Protein AF-A0A5K0YR58-F1 (afdb_monomer)

Secondary structure (DSSP, 8-state):
--TT--EEEEE--TT---EEEGGGGTT-TT--EEEEES-EEES-GGGS-TT-SEEE-TT---SEE-TT---TT-SEEE-TT---SEEESS------

Nearest PDB structures (foldseek):
  3w3j-assembly1_B  TM=7.327E-01  e=1.965E-01  Homo sapiens
  8i96-assembly1_B  TM=7.388E-01  e=2.757E-01  Macaca mulatta
  7r52-assembly1_A  TM=7.228E-01  e=4.092E-01  Homo sapiens
  2ft3-assembly3_E  TM=7.172E-01  e=5.427E-01  Bos taurus
  4r09-assembly2_C  TM=6.460E-01  e=1.010E+00  Homo sapiens

Radius of gyration: 13.16 Å; Cα contacts (8 Å, |Δi|>4): 210; chains: 1; bounding box: 21×37×30 Å

Organism: NCBI:txid210225

Solvent-accessible surface area (backbone atoms only — not comparable to full-atom values): 5426 Å² total; per-residue (Å²): 134,58,47,78,41,40,69,49,76,47,78,46,57,88,91,46,90,44,77,43,55,24,62,80,36,52,64,26,76,47,27,30,34,40,36,31,30,33,38,48,77,42,80,55,39,81,31,41,51,63,53,27,29,32,42,36,37,28,43,31,81,46,50,44,49,63,78,62,56,58,59,89,49,44,79,40,80,41,57,57,79,35,50,58,79,40,73,53,88,63,89,81,78,81,80,130

Sequence (96 aa):
GRENIKGIALQSEKGKQTCVGAEAFETMTKLTLLHINHTEIEGDFRHFPKKVKWLEWKGCMKESLPDELSLEKAVILDLSYSMISQVWTHVRLHTK

Foldseek 3Di:
DQCPDAEDADDDDAPDEAEDELLVCQNPQNHAYYHAANYHYDYDLLSHHQNHQAYHHEAAADLEDDPSHHCVNHPHYHHHNYNHPDHDPDDDDPDD

Mean predicted aligned error: 4.74 Å

Structure (mmCIF, N/CA/C/O backbone):
data_AF-A0A5K0YR58-F1
#
_entry.id   AF-A0A5K0YR58-F1
#
loop_
_atom_site.group_PDB
_atom_site.id
_atom_site.type_symbol
_atom_site.label_atom_id
_atom_site.label_alt_id
_atom_site.label_comp_id
_atom_site.label_asym_id
_atom_site.label_entity_id
_atom_site.label_seq_id
_atom_site.pdbx_PDB_ins_code
_atom_site.Cartn_x
_atom_site.Cartn_y
_atom_site.Cartn_z
_atom_site.occupancy
_atom_site.B_iso_or_equiv
_atom_site.auth_seq_id
_atom_site.auth_comp_id
_atom_site.auth_asym_id
_atom_site.auth_atom_id
_atom_site.pdbx_PDB_model_num
ATOM 1 N N . GLY A 1 1 ? -5.549 13.537 14.954 1.00 67.25 1 GLY A N 1
ATOM 2 C CA . GLY A 1 1 ? -5.467 14.186 13.635 1.00 67.25 1 GLY A CA 1
ATOM 3 C C . GLY A 1 1 ? -5.713 13.220 12.482 1.00 67.25 1 GLY A C 1
ATOM 4 O O . GLY A 1 1 ? -6.767 13.296 11.862 1.00 67.25 1 GLY A O 1
ATOM 5 N N . ARG A 1 2 ? -4.741 12.355 12.144 1.00 85.31 2 ARG A N 1
ATOM 6 C CA . ARG A 1 2 ? -4.742 11.517 10.918 1.00 85.31 2 ARG A CA 1
ATOM 7 C C . ARG A 1 2 ? -5.319 10.104 11.106 1.00 85.31 2 ARG A C 1
ATOM 9 O O . ARG A 1 2 ? -5.638 9.433 10.131 1.00 85.31 2 ARG A O 1
ATOM 16 N N . GLU A 1 3 ? -5.535 9.676 12.344 1.00 88.38 3 GLU A N 1
ATOM 17 C CA . GLU A 1 3 ? -6.030 8.347 12.731 1.00 88.38 3 GLU A CA 1
ATOM 18 C C . GLU A 1 3 ? -7.443 8.011 12.227 1.00 88.38 3 GLU A C 1
ATOM 20 O O . GLU A 1 3 ? -7.840 6.847 12.233 1.00 88.38 3 GLU A O 1
ATOM 25 N N . ASN A 1 4 ? -8.220 9.012 11.803 1.00 93.31 4 ASN A N 1
ATOM 26 C CA . ASN A 1 4 ? -9.582 8.828 11.298 1.00 93.31 4 ASN A CA 1
ATOM 27 C C . ASN A 1 4 ? -9.675 8.768 9.767 1.00 93.31 4 ASN A C 1
ATOM 29 O O . ASN A 1 4 ? -10.764 8.533 9.242 1.00 93.31 4 ASN A O 1
ATOM 33 N N . ILE A 1 5 ? -8.558 8.948 9.056 1.00 95.81 5 ILE A N 1
ATOM 34 C CA . ILE A 1 5 ? -8.521 8.863 7.594 1.00 95.81 5 ILE A CA 1
ATOM 35 C C . ILE A 1 5 ? -8.791 7.413 7.167 1.00 95.81 5 ILE A C 1
ATOM 37 O O . ILE A 1 5 ? -8.166 6.479 7.669 1.00 95.81 5 ILE A O 1
ATOM 41 N N . LYS A 1 6 ? -9.740 7.231 6.240 1.00 96.62 6 LYS A N 1
ATOM 42 C CA . LYS A 1 6 ? -10.156 5.915 5.717 1.00 96.62 6 LYS A CA 1
ATOM 43 C C . LYS A 1 6 ? -9.782 5.679 4.256 1.00 96.62 6 LYS A C 1
ATOM 45 O O . LYS A 1 6 ? -9.705 4.521 3.844 1.00 96.62 6 LYS A O 1
ATOM 50 N N . GLY A 1 7 ? -9.561 6.750 3.498 1.00 97.25 7 GLY A N 1
ATOM 51 C CA . GLY A 1 7 ? -9.239 6.704 2.078 1.00 97.25 7 GLY A CA 1
ATOM 52 C C . GLY A 1 7 ? -8.196 7.749 1.705 1.00 97.25 7 GLY A C 1
ATOM 53 O O . GLY A 1 7 ? -8.293 8.886 2.167 1.00 97.25 7 GLY A O 1
ATOM 54 N N . ILE A 1 8 ? -7.220 7.357 0.887 1.00 96.81 8 ILE A N 1
ATOM 55 C CA . ILE A 1 8 ? -6.204 8.235 0.296 1.00 96.81 8 ILE A CA 1
ATOM 56 C C . ILE A 1 8 ? -6.046 7.876 -1.179 1.00 96.81 8 ILE A C 1
ATOM 58 O O . ILE A 1 8 ? -6.010 6.698 -1.530 1.00 96.81 8 ILE A O 1
ATOM 62 N N . ALA A 1 9 ? -5.908 8.897 -2.021 1.00 96.12 9 ALA A N 1
ATOM 63 C CA . ALA A 1 9 ? -5.482 8.753 -3.402 1.00 96.12 9 ALA A CA 1
ATOM 64 C C . ALA A 1 9 ? -4.253 9.634 -3.644 1.00 96.12 9 ALA A C 1
ATOM 66 O O . ALA A 1 9 ? -4.300 10.847 -3.439 1.00 96.12 9 ALA A O 1
ATOM 67 N N . LEU A 1 10 ? -3.159 9.002 -4.054 1.00 94.38 10 LEU A N 1
ATOM 68 C CA . LEU A 1 10 ? -1.939 9.643 -4.516 1.00 94.38 10 LEU A CA 1
ATOM 69 C C . LEU A 1 10 ? -1.915 9.538 -6.034 1.00 94.38 10 LEU A C 1
ATOM 71 O O . LEU A 1 10 ? -2.006 8.441 -6.585 1.00 94.38 10 LEU A O 1
ATOM 75 N N . GLN A 1 11 ? -1.819 10.680 -6.702 1.00 90.50 11 GLN A N 1
ATOM 76 C CA . GLN A 1 11 ? -1.798 10.740 -8.151 1.00 90.50 11 GLN A CA 1
ATOM 77 C C . GLN A 1 11 ? -0.728 11.716 -8.609 1.00 90.50 11 GLN A C 1
ATOM 79 O O . GLN A 1 11 ? -0.718 12.879 -8.203 1.00 90.50 11 GLN A O 1
ATOM 84 N N . SER A 1 12 ? 0.143 11.226 -9.480 1.00 88.88 12 SER A N 1
ATOM 85 C CA . SER A 1 12 ? 1.123 12.032 -10.194 1.00 88.88 12 SER A CA 1
ATOM 86 C C . SER A 1 12 ? 0.851 11.994 -11.691 1.00 88.88 12 SER A C 1
ATOM 88 O O . SER A 1 12 ? 0.156 11.115 -12.211 1.00 88.88 12 SER A O 1
ATOM 90 N N . GLU A 1 13 ? 1.404 12.976 -12.390 1.00 84.62 13 GLU A N 1
ATOM 91 C CA . GLU A 1 13 ? 1.409 13.008 -13.843 1.00 84.62 13 GLU A CA 1
ATOM 92 C C . GLU A 1 13 ? 2.278 11.874 -14.393 1.00 84.62 13 GLU A C 1
ATOM 94 O O . GLU A 1 13 ? 3.346 11.548 -13.867 1.00 84.62 13 GLU A O 1
ATOM 99 N N . LYS A 1 14 ? 1.834 11.273 -15.497 1.00 73.50 14 LYS A N 1
ATOM 100 C CA . LYS A 1 14 ? 2.572 10.194 -16.151 1.00 73.50 14 LYS A CA 1
ATOM 101 C C . LYS A 1 14 ? 3.949 10.700 -16.598 1.00 73.50 14 LYS A C 1
ATOM 103 O O . LYS A 1 14 ? 4.041 11.667 -17.344 1.00 73.50 14 LYS A O 1
ATOM 108 N N . GLY A 1 15 ? 5.009 10.020 -16.163 1.00 72.62 15 GLY A N 1
ATOM 109 C CA . GLY A 1 15 ? 6.397 10.390 -16.465 1.00 72.62 15 GLY A CA 1
ATOM 110 C C . GLY A 1 15 ? 7.038 11.334 -15.445 1.00 72.62 15 GLY A C 1
ATOM 111 O O . GLY A 1 15 ? 8.245 11.555 -15.514 1.00 72.62 15 GLY A O 1
ATOM 112 N N . LYS A 1 16 ? 6.276 11.843 -14.468 1.00 79.25 16 LYS A N 1
ATOM 113 C CA . LYS A 1 16 ? 6.823 12.587 -13.335 1.00 79.25 16 LYS A CA 1
ATOM 114 C C . LYS A 1 16 ? 7.057 11.641 -12.164 1.00 79.25 16 LYS A C 1
ATOM 116 O O . LYS A 1 16 ? 6.110 11.117 -11.581 1.00 79.25 16 LYS A O 1
ATOM 121 N N . GLN A 1 17 ? 8.321 11.453 -11.802 1.00 72.56 17 GLN A N 1
ATOM 122 C CA . GLN A 1 17 ? 8.685 10.634 -10.653 1.00 72.56 17 GLN A CA 1
ATOM 123 C C . GLN A 1 17 ? 8.409 11.409 -9.360 1.00 72.56 17 GLN A C 1
ATOM 125 O O . GLN A 1 17 ? 9.068 12.401 -9.054 1.00 72.56 17 GLN A O 1
ATOM 130 N N . THR A 1 18 ? 7.402 10.968 -8.614 1.00 87.25 18 THR A N 1
ATOM 131 C CA . THR A 1 18 ? 7.110 11.447 -7.260 1.00 87.25 18 THR A CA 1
ATOM 132 C C . THR A 1 18 ? 7.212 10.277 -6.302 1.00 87.25 18 THR A C 1
ATOM 134 O O . THR A 1 18 ? 6.660 9.213 -6.589 1.00 87.25 18 THR A O 1
ATOM 137 N N . CYS A 1 19 ? 7.878 10.478 -5.168 1.00 90.62 19 CYS A N 1
ATOM 138 C CA . CYS A 1 19 ? 7.980 9.478 -4.116 1.00 90.62 19 CYS A CA 1
ATOM 139 C C . CYS A 1 19 ? 7.305 9.955 -2.826 1.00 90.62 19 CYS A C 1
ATOM 141 O O . CYS A 1 19 ? 7.270 11.150 -2.518 1.00 90.62 19 CYS A O 1
ATOM 143 N N . VAL A 1 20 ? 6.752 9.004 -2.077 1.00 94.06 20 VAL A N 1
ATOM 144 C CA . VAL A 1 20 ? 6.211 9.210 -0.731 1.00 94.06 20 VAL A CA 1
ATOM 145 C C . VAL A 1 20 ? 6.820 8.160 0.195 1.00 94.06 20 VAL A C 1
ATOM 147 O O . VAL A 1 20 ? 6.878 6.984 -0.151 1.00 94.06 20 VAL A O 1
ATOM 150 N N . GLY A 1 21 ? 7.267 8.579 1.379 1.00 95.62 21 GLY A N 1
ATOM 151 C CA . GLY A 1 21 ? 7.764 7.655 2.399 1.00 95.62 21 GLY A CA 1
ATOM 152 C C . GLY A 1 21 ? 6.635 6.819 3.005 1.00 95.62 21 GLY A C 1
ATOM 153 O O . GLY A 1 21 ? 5.568 7.354 3.323 1.00 95.62 21 GLY A O 1
ATOM 154 N N . ALA A 1 22 ? 6.863 5.523 3.201 1.00 95.25 22 ALA A N 1
ATOM 155 C CA . ALA A 1 22 ? 5.930 4.613 3.864 1.00 95.25 22 ALA A CA 1
ATOM 156 C C . ALA A 1 22 ? 5.579 5.078 5.294 1.00 95.25 22 ALA A C 1
ATOM 158 O O . ALA A 1 22 ? 4.462 4.871 5.772 1.00 95.25 22 ALA A O 1
ATOM 159 N N . GLU A 1 23 ? 6.497 5.787 5.948 1.00 96.00 23 GLU A N 1
ATOM 160 C CA . GLU A 1 23 ? 6.347 6.381 7.279 1.00 96.00 23 GLU A CA 1
ATOM 161 C C . GLU A 1 23 ? 5.211 7.419 7.324 1.00 96.00 23 GLU A C 1
ATOM 163 O O . GLU A 1 23 ? 4.591 7.634 8.367 1.00 96.00 23 GLU A O 1
ATOM 168 N N . ALA A 1 24 ? 4.854 8.026 6.184 1.00 94.69 24 ALA A N 1
ATOM 169 C CA . ALA A 1 24 ? 3.744 8.975 6.108 1.00 94.69 24 ALA A CA 1
ATOM 170 C C . ALA A 1 24 ? 2.399 8.354 6.530 1.00 94.69 24 ALA A C 1
ATOM 172 O O . ALA A 1 24 ? 1.496 9.079 6.966 1.00 94.69 24 ALA A O 1
ATOM 173 N N . PHE A 1 25 ? 2.270 7.028 6.427 1.00 94.00 25 PHE A N 1
ATOM 174 C CA . PHE A 1 25 ? 1.047 6.294 6.736 1.00 94.00 25 PHE A CA 1
ATOM 175 C C . PHE A 1 25 ? 0.992 5.721 8.157 1.00 94.00 25 PHE A C 1
ATOM 177 O O . PHE A 1 25 ? -0.063 5.227 8.556 1.00 94.00 25 PHE A O 1
ATOM 184 N N . GLU A 1 26 ? 2.068 5.817 8.942 1.00 93.19 26 GLU A N 1
ATOM 185 C CA . GLU A 1 26 ? 2.223 5.101 10.220 1.00 93.19 26 GLU A CA 1
ATOM 186 C C . GLU A 1 26 ? 1.051 5.334 11.196 1.00 93.19 26 GLU A C 1
ATOM 188 O O . GLU A 1 26 ? 0.530 4.414 11.828 1.00 93.19 26 GLU A O 1
ATOM 193 N N . THR A 1 27 ? 0.563 6.574 11.270 1.00 94.31 27 THR A N 1
ATOM 194 C CA . THR A 1 27 ? -0.534 6.964 12.177 1.00 94.31 27 THR A CA 1
ATOM 195 C C . THR A 1 27 ? -1.937 6.703 11.609 1.00 94.31 27 THR A C 1
ATOM 197 O O . THR A 1 27 ? -2.936 6.825 12.325 1.00 94.31 27 THR A O 1
ATOM 200 N N . MET A 1 28 ? -2.056 6.317 10.335 1.00 95.12 28 MET A N 1
ATOM 201 C CA . MET A 1 28 ? -3.324 6.175 9.605 1.00 95.12 28 MET A CA 1
ATOM 202 C C . MET A 1 28 ? -3.945 4.784 9.804 1.00 95.12 28 MET A C 1
ATOM 204 O O . MET A 1 28 ? -4.258 4.050 8.868 1.00 95.12 28 MET A O 1
ATOM 208 N N . THR A 1 29 ? -4.162 4.413 11.065 1.00 92.50 29 THR A N 1
ATOM 209 C CA . THR A 1 29 ? -4.563 3.054 11.483 1.00 92.50 29 THR A CA 1
ATOM 210 C C . THR A 1 29 ? -5.958 2.603 11.024 1.00 92.50 29 THR A C 1
ATOM 212 O O . THR A 1 29 ? -6.297 1.422 11.168 1.00 92.50 29 THR A O 1
ATOM 215 N N . LYS A 1 30 ? -6.785 3.515 10.496 1.00 95.12 30 LYS A N 1
ATOM 216 C CA . LYS A 1 30 ? -8.118 3.237 9.930 1.00 95.12 30 LYS A CA 1
ATOM 217 C C . LYS A 1 30 ? -8.149 3.294 8.400 1.00 95.12 30 LYS A C 1
ATOM 219 O O . LYS A 1 30 ? -9.236 3.180 7.833 1.00 95.12 30 LYS A O 1
ATOM 224 N N . LEU A 1 31 ? -6.998 3.447 7.741 1.00 96.75 31 LEU A N 1
ATOM 225 C CA . LEU A 1 31 ? -6.935 3.499 6.286 1.00 96.75 31 LEU A CA 1
ATOM 226 C C . LEU A 1 31 ? -7.351 2.152 5.685 1.00 96.75 31 LEU A C 1
ATOM 228 O O . LEU A 1 31 ? -6.792 1.106 6.014 1.00 96.75 31 LEU A O 1
ATOM 232 N N . THR A 1 32 ? -8.354 2.196 4.811 1.00 97.00 32 THR A N 1
ATOM 233 C CA . THR A 1 32 ? -8.941 1.020 4.153 1.00 97.00 32 THR A CA 1
ATOM 234 C C . THR A 1 32 ? -8.897 1.098 2.632 1.00 97.00 32 THR A C 1
ATOM 236 O O . THR A 1 32 ? -8.914 0.053 1.988 1.00 97.00 32 THR A O 1
ATOM 239 N N . LEU A 1 33 ? -8.832 2.303 2.066 1.00 97.75 33 LEU A N 1
ATOM 240 C CA . LEU A 1 33 ? -8.715 2.545 0.631 1.00 97.75 33 LEU A CA 1
ATOM 241 C C . LEU A 1 33 ? -7.429 3.324 0.374 1.00 97.75 33 LEU A C 1
ATOM 243 O O . LEU A 1 33 ? -7.216 4.383 0.970 1.00 97.75 33 LEU A O 1
ATOM 247 N N . LEU A 1 34 ? -6.580 2.794 -0.498 1.00 97.38 34 LEU A N 1
ATOM 248 C CA . LEU A 1 34 ? -5.325 3.426 -0.871 1.00 97.38 34 LEU A CA 1
ATOM 249 C C . LEU A 1 34 ? -5.102 3.277 -2.373 1.00 97.38 34 LEU A C 1
ATOM 251 O O . LEU A 1 34 ? -4.938 2.165 -2.869 1.00 97.38 34 LEU A O 1
ATOM 255 N N . HIS A 1 35 ? -5.119 4.402 -3.081 1.00 96.88 35 HIS A N 1
ATOM 256 C CA . HIS A 1 35 ? -4.757 4.471 -4.493 1.00 96.88 35 HIS A CA 1
ATOM 257 C C . HIS A 1 35 ? -3.396 5.150 -4.631 1.00 96.88 35 HIS A C 1
ATOM 259 O O . HIS A 1 35 ? -3.170 6.211 -4.046 1.00 96.88 35 HIS A O 1
ATOM 265 N N . ILE A 1 36 ? -2.500 4.538 -5.395 1.00 95.00 36 ILE A N 1
ATOM 266 C CA . ILE A 1 36 ? -1.130 4.984 -5.627 1.00 95.00 36 ILE A CA 1
ATOM 267 C C . ILE A 1 36 ? -0.885 4.916 -7.131 1.00 95.00 36 ILE A C 1
ATOM 269 O O . ILE A 1 36 ? -0.462 3.897 -7.672 1.00 95.00 36 ILE A O 1
ATOM 273 N N . ASN A 1 37 ? -1.181 6.010 -7.820 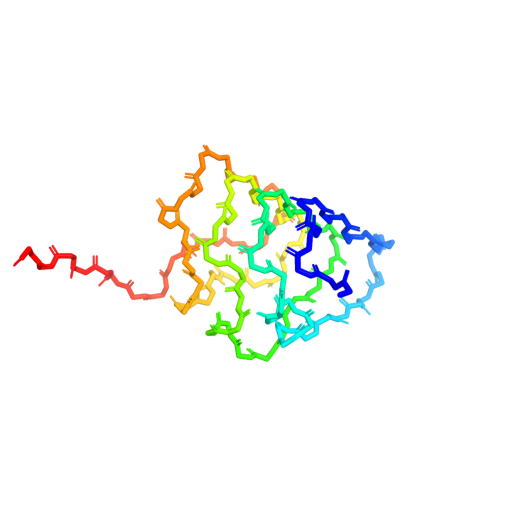1.00 92.88 37 ASN A N 1
ATOM 274 C CA . ASN A 1 37 ? -1.148 6.060 -9.274 1.00 92.88 37 ASN A CA 1
ATOM 275 C C . ASN A 1 37 ? 0.039 6.896 -9.740 1.00 92.88 37 ASN A C 1
ATOM 277 O O . ASN A 1 37 ? 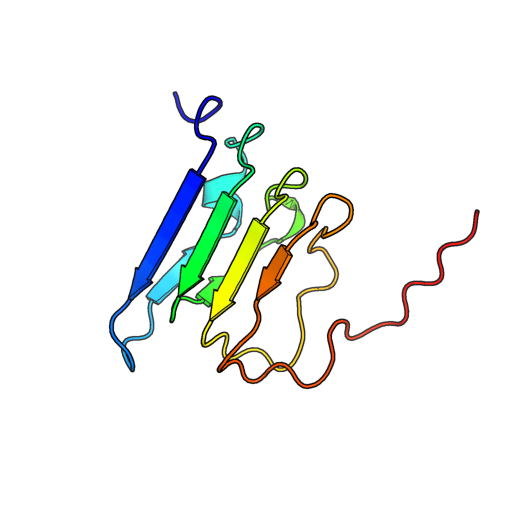0.141 8.088 -9.432 1.00 92.88 37 ASN A O 1
ATOM 281 N N . HIS A 1 38 ? 0.938 6.250 -10.485 1.00 89.25 38 HIS A N 1
ATOM 282 C CA . HIS A 1 38 ? 2.163 6.854 -11.021 1.00 89.25 38 HIS A CA 1
ATOM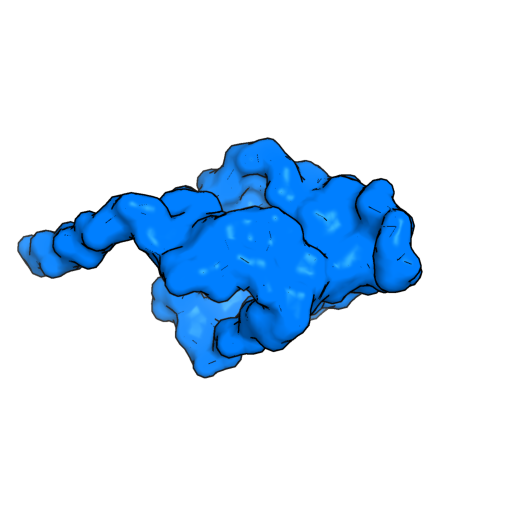 283 C C . HIS A 1 38 ? 3.061 7.484 -9.939 1.00 89.25 38 HIS A C 1
ATOM 285 O O . HIS A 1 38 ? 3.797 8.428 -10.208 1.00 89.25 38 HIS A O 1
ATOM 291 N N . THR A 1 39 ? 2.975 6.976 -8.707 1.00 92.00 39 THR A N 1
ATOM 292 C CA . THR A 1 39 ? 3.738 7.432 -7.539 1.00 92.00 39 THR A CA 1
ATOM 293 C C . THR A 1 39 ? 4.483 6.243 -6.943 1.00 92.00 39 THR A C 1
ATOM 295 O O . THR A 1 39 ? 3.920 5.153 -6.824 1.00 92.00 39 THR A O 1
ATOM 298 N N . GLU A 1 40 ? 5.734 6.453 -6.547 1.00 91.12 40 GLU A N 1
ATOM 299 C CA . GLU A 1 40 ? 6.526 5.442 -5.850 1.00 91.12 40 GLU A CA 1
ATOM 300 C C . GLU A 1 40 ? 6.369 5.574 -4.337 1.00 91.12 40 GLU A C 1
ATOM 302 O O . GLU A 1 40 ? 6.262 6.679 -3.799 1.00 91.12 40 GLU A O 1
ATOM 307 N N . ILE A 1 41 ? 6.377 4.432 -3.651 1.00 93.62 41 ILE A N 1
ATOM 308 C CA . ILE A 1 41 ? 6.488 4.387 -2.195 1.00 93.62 41 ILE A CA 1
ATOM 309 C C . ILE A 1 41 ? 7.868 3.849 -1.840 1.00 93.62 41 ILE A C 1
ATOM 311 O O . ILE A 1 41 ? 8.284 2.790 -2.323 1.00 93.62 41 ILE A O 1
ATOM 315 N N . GLU A 1 42 ? 8.563 4.586 -0.987 1.00 92.94 42 GLU A N 1
ATOM 316 C CA . GLU A 1 42 ? 9.912 4.268 -0.524 1.00 92.94 42 GLU A CA 1
ATOM 317 C C . GLU A 1 42 ? 9.957 4.216 1.004 1.00 92.94 42 GLU A C 1
ATOM 319 O O . GLU A 1 42 ? 9.003 4.601 1.677 1.00 92.94 42 GLU A O 1
ATOM 324 N N . GLY A 1 43 ? 11.066 3.731 1.557 1.00 93.88 43 GLY A N 1
ATOM 325 C CA . GLY A 1 43 ? 11.232 3.579 3.000 1.00 93.88 43 GLY A CA 1
ATOM 326 C C . GLY A 1 43 ? 10.741 2.232 3.522 1.00 93.88 43 GLY A C 1
ATOM 327 O O . GLY A 1 43 ? 10.695 1.235 2.794 1.00 93.88 43 GLY A O 1
ATOM 328 N N . ASP A 1 44 ? 10.430 2.192 4.813 1.00 94.12 44 ASP A N 1
ATOM 329 C CA . ASP A 1 44 ? 10.166 0.947 5.527 1.00 94.12 44 ASP A CA 1
ATOM 330 C C . ASP A 1 44 ? 8.677 0.573 5.507 1.00 94.12 44 ASP A C 1
ATOM 332 O O . ASP A 1 44 ? 7.842 1.162 6.203 1.00 94.12 44 ASP A O 1
ATOM 336 N N . PHE A 1 45 ? 8.354 -0.479 4.750 1.00 92.75 45 PHE A N 1
ATOM 337 C CA . PHE A 1 45 ? 6.991 -0.985 4.589 1.00 92.75 45 PHE A CA 1
ATOM 338 C C . PHE A 1 45 ? 6.390 -1.594 5.866 1.00 92.75 45 PHE A C 1
ATOM 340 O O . PHE A 1 45 ? 5.183 -1.847 5.902 1.00 92.75 45 PHE A O 1
ATOM 347 N N . ARG A 1 46 ? 7.148 -1.734 6.964 1.00 92.44 46 ARG A N 1
ATOM 348 C CA . ARG A 1 46 ? 6.576 -2.051 8.288 1.00 92.44 46 ARG A CA 1
ATOM 349 C C . ARG A 1 46 ? 5.645 -0.948 8.807 1.00 92.44 46 ARG A C 1
ATOM 351 O O . ARG A 1 46 ? 4.731 -1.263 9.576 1.00 92.44 46 ARG A O 1
ATOM 358 N N . HIS A 1 47 ? 5.832 0.296 8.356 1.00 93.56 47 HIS A N 1
ATOM 359 C CA . HIS A 1 47 ? 4.949 1.433 8.648 1.00 93.56 47 HIS A CA 1
ATOM 360 C C . HIS A 1 47 ? 3.731 1.507 7.712 1.00 93.56 47 HIS A C 1
ATOM 362 O O . HIS A 1 47 ? 2.822 2.311 7.933 1.00 93.56 47 HIS A O 1
ATOM 368 N N . PHE A 1 48 ? 3.680 0.659 6.679 1.00 92.75 48 PHE A N 1
ATOM 369 C CA . PHE A 1 48 ? 2.588 0.647 5.716 1.00 92.75 48 PHE A CA 1
ATOM 370 C C . PHE A 1 48 ? 1.280 0.131 6.360 1.00 92.75 48 PHE A C 1
ATOM 372 O O . PHE A 1 48 ? 1.296 -0.783 7.196 1.00 92.75 48 PHE A O 1
ATOM 379 N N . PRO A 1 49 ? 0.112 0.695 6.005 1.00 92.06 49 PRO A N 1
ATOM 380 C CA . PRO A 1 49 ? -1.142 0.408 6.690 1.00 92.06 49 PRO A CA 1
ATOM 381 C C . PRO A 1 49 ? -1.616 -1.031 6.449 1.00 92.06 49 PRO A C 1
ATOM 383 O O . PRO A 1 49 ? -1.911 -1.441 5.333 1.00 92.06 49 PRO A O 1
ATOM 386 N N . LYS A 1 50 ? -1.786 -1.789 7.538 1.00 92.06 50 LYS A N 1
ATOM 387 C CA . LYS A 1 50 ? -2.132 -3.228 7.511 1.00 92.06 50 LYS A CA 1
ATOM 388 C C . LYS A 1 50 ? -3.624 -3.531 7.310 1.00 92.06 50 LYS A C 1
ATOM 390 O O . LYS A 1 50 ? -4.016 -4.690 7.221 1.00 92.06 50 LYS A O 1
ATOM 395 N N . LYS A 1 51 ? -4.485 -2.506 7.314 1.00 94.31 51 LYS A N 1
ATOM 396 C CA . LYS A 1 51 ? -5.953 -2.647 7.195 1.00 94.31 51 LYS A CA 1
ATOM 397 C C . LYS A 1 51 ? -6.495 -2.244 5.824 1.00 94.31 51 LYS A C 1
ATOM 399 O O . LYS A 1 51 ? -7.715 -2.161 5.664 1.00 94.31 51 LYS A O 1
ATOM 404 N N . VAL A 1 52 ? -5.612 -2.006 4.854 1.00 96.50 52 VAL A N 1
ATOM 405 C CA . VAL A 1 52 ? -6.009 -1.698 3.481 1.00 96.50 52 VAL A CA 1
ATOM 406 C C . VAL A 1 52 ? -6.818 -2.868 2.922 1.00 96.50 52 VAL A C 1
ATOM 408 O O . VAL A 1 52 ? -6.369 -4.011 2.915 1.00 96.50 52 VAL A O 1
ATOM 411 N N . LYS A 1 53 ? -8.044 -2.562 2.497 1.00 97.19 53 LYS A N 1
ATOM 412 C CA . LYS A 1 53 ? -8.972 -3.491 1.845 1.00 97.19 53 LYS A CA 1
ATOM 413 C C . LYS A 1 53 ? -8.967 -3.321 0.334 1.00 97.19 53 LYS A C 1
ATOM 415 O O . LYS A 1 53 ? -9.209 -4.284 -0.385 1.00 97.19 53 LYS A O 1
ATOM 420 N N . TRP A 1 54 ? -8.705 -2.107 -0.133 1.00 97.94 54 TRP A N 1
ATOM 421 C CA . TRP A 1 54 ? -8.551 -1.793 -1.543 1.00 97.94 54 TRP A CA 1
ATOM 422 C C . TRP A 1 54 ? -7.205 -1.116 -1.743 1.00 97.94 54 TRP A C 1
ATOM 424 O O . TRP A 1 54 ? -7.013 0.016 -1.291 1.00 97.94 54 TRP A O 1
ATOM 434 N N . LEU A 1 55 ? -6.302 -1.821 -2.422 1.00 96.56 55 LEU A N 1
ATOM 435 C CA . LEU A 1 55 ? -5.045 -1.275 -2.910 1.00 96.56 55 LEU A CA 1
ATOM 436 C C . LEU A 1 55 ? -5.092 -1.170 -4.436 1.00 96.56 55 LEU A C 1
ATOM 438 O O . LEU A 1 55 ? -5.146 -2.179 -5.136 1.00 96.56 55 LEU A O 1
ATOM 442 N N . GLU A 1 56 ? -5.070 0.056 -4.940 1.00 96.19 5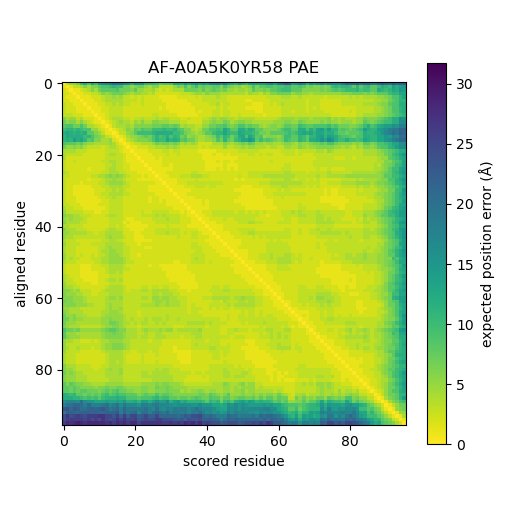6 GLU A N 1
ATOM 443 C CA . GLU A 1 56 ? -4.765 0.341 -6.341 1.00 96.19 56 GLU A CA 1
ATOM 444 C C . GLU A 1 56 ? -3.340 0.891 -6.390 1.00 96.19 56 GLU A C 1
ATOM 446 O O . GLU A 1 56 ? -3.040 1.866 -5.705 1.00 96.19 56 GLU A O 1
ATOM 451 N N . TRP A 1 57 ? -2.455 0.265 -7.161 1.00 94.62 57 TRP A N 1
ATOM 452 C CA . TRP A 1 57 ? -1.067 0.699 -7.311 1.00 94.62 57 TRP A CA 1
ATOM 453 C C . TRP A 1 57 ? -0.657 0.701 -8.785 1.00 94.62 57 TRP A C 1
ATOM 455 O O . TRP A 1 57 ? 0.182 -0.083 -9.241 1.00 94.62 57 TRP A O 1
ATOM 465 N N . LYS A 1 58 ? -1.302 1.577 -9.562 1.00 92.94 58 LYS A N 1
ATOM 466 C CA . LYS A 1 58 ? -1.108 1.641 -11.012 1.00 92.94 58 LYS A CA 1
ATOM 467 C C . LYS A 1 58 ? 0.202 2.313 -11.372 1.00 92.94 58 LYS A C 1
ATOM 469 O O . LYS A 1 58 ? 0.541 3.380 -10.858 1.00 92.94 58 LYS A O 1
ATOM 474 N N . GLY A 1 59 ? 0.906 1.732 -12.337 1.00 90.62 59 GLY A N 1
ATOM 475 C CA . GLY A 1 59 ? 2.161 2.312 -12.809 1.00 90.62 59 GLY A CA 1
ATOM 476 C C . GLY A 1 59 ? 3.333 2.159 -11.842 1.00 90.62 59 GLY A C 1
ATOM 477 O O . GLY A 1 59 ? 4.290 2.912 -11.987 1.00 90.62 59 GLY A O 1
ATOM 478 N N . CYS A 1 60 ? 3.261 1.237 -10.872 1.00 90.12 60 CYS A N 1
ATOM 479 C CA . CYS A 1 60 ? 4.404 0.911 -10.018 1.00 90.12 60 CYS A CA 1
ATOM 480 C C . CYS A 1 60 ? 5.580 0.424 -10.875 1.00 90.12 60 CYS A C 1
ATOM 482 O O . CYS A 1 60 ? 5.412 -0.474 -11.704 1.00 90.12 60 CYS A O 1
ATOM 484 N N . MET A 1 61 ? 6.757 1.012 -10.678 1.00 88.31 61 MET A N 1
ATOM 485 C CA . MET A 1 61 ? 7.963 0.697 -11.448 1.00 88.31 61 MET A CA 1
ATOM 486 C C . MET A 1 61 ? 8.782 -0.450 -10.840 1.00 88.31 61 MET A C 1
ATOM 488 O O . MET A 1 61 ? 9.801 -0.840 -11.404 1.00 88.31 61 MET A O 1
ATOM 492 N N . LYS A 1 62 ? 8.362 -1.006 -9.698 1.00 88.75 62 LYS A N 1
ATOM 493 C CA . LYS A 1 62 ? 9.023 -2.162 -9.079 1.00 88.75 62 LYS A CA 1
ATOM 494 C C . LYS A 1 62 ? 8.635 -3.454 -9.799 1.00 88.75 62 LYS A C 1
ATOM 496 O O . LYS A 1 62 ? 7.485 -3.636 -10.192 1.00 88.75 62 LYS A O 1
ATOM 501 N N . GLU A 1 63 ? 9.590 -4.374 -9.916 1.00 92.31 63 GLU A N 1
ATOM 502 C CA . GLU A 1 63 ? 9.363 -5.702 -10.508 1.00 92.31 63 GLU A CA 1
ATOM 503 C C . GLU A 1 63 ? 8.618 -6.659 -9.564 1.00 92.31 63 GLU A C 1
ATOM 505 O O . GLU A 1 63 ? 8.018 -7.639 -10.016 1.00 92.31 63 GLU A O 1
ATOM 510 N N . SER A 1 64 ? 8.625 -6.352 -8.265 1.00 91.75 64 SER A N 1
ATOM 511 C CA . SER A 1 64 ? 7.932 -7.086 -7.211 1.00 91.75 64 SER A CA 1
ATOM 512 C C . SER A 1 64 ? 7.455 -6.165 -6.092 1.00 91.75 64 SER A C 1
ATOM 514 O O . SER A 1 64 ? 7.959 -5.048 -5.928 1.00 91.75 64 SER A O 1
ATOM 516 N N . LEU A 1 65 ? 6.487 -6.628 -5.298 1.00 91.38 65 LEU A N 1
ATOM 517 C CA . LEU A 1 65 ? 6.078 -5.902 -4.100 1.00 91.38 65 LEU A CA 1
ATOM 518 C C . LEU A 1 65 ? 7.093 -6.132 -2.961 1.00 91.38 65 LEU A C 1
ATOM 520 O O . LEU A 1 65 ? 7.691 -7.206 -2.887 1.00 91.38 65 LEU A O 1
ATOM 524 N N . PRO A 1 66 ? 7.288 -5.145 -2.065 1.00 89.69 66 PRO A N 1
ATOM 525 C CA . PRO A 1 66 ? 8.167 -5.282 -0.903 1.00 89.69 66 PRO A CA 1
ATOM 526 C C . PRO A 1 66 ? 7.655 -6.362 0.040 1.00 89.69 66 PRO A C 1
ATOM 528 O O . PRO A 1 66 ? 6.482 -6.325 0.402 1.00 89.69 66 PRO A O 1
ATOM 531 N N . ASP A 1 67 ? 8.513 -7.269 0.498 1.00 87.00 67 ASP A N 1
ATOM 532 C CA . ASP A 1 67 ? 8.072 -8.398 1.317 1.00 87.00 67 ASP A CA 1
ATOM 533 C C . ASP A 1 67 ? 7.307 -7.936 2.570 1.00 87.00 67 ASP A C 1
ATOM 535 O O . ASP A 1 67 ? 6.306 -8.544 2.931 1.00 87.00 67 ASP A O 1
ATOM 539 N N . GLU A 1 68 ? 7.658 -6.824 3.214 1.00 89.56 68 GLU A N 1
ATOM 540 C CA . GLU A 1 68 ? 6.966 -6.328 4.415 1.00 89.56 68 GLU A CA 1
ATOM 541 C C . GLU A 1 68 ? 5.541 -5.806 4.152 1.00 89.56 68 GLU A C 1
ATOM 543 O O . GLU A 1 68 ? 4.772 -5.621 5.103 1.00 89.56 68 GLU A O 1
ATOM 548 N N . LEU A 1 69 ? 5.152 -5.608 2.887 1.00 89.94 69 LEU A N 1
ATOM 549 C CA . LEU A 1 69 ? 3.802 -5.196 2.523 1.00 89.94 69 LEU A CA 1
ATOM 550 C C . LEU A 1 69 ? 2.794 -6.278 2.944 1.00 89.94 69 LEU A C 1
ATOM 552 O O . LEU A 1 69 ? 2.832 -7.432 2.505 1.00 89.94 69 LEU A O 1
ATOM 556 N N . SER A 1 70 ? 1.858 -5.897 3.815 1.00 86.38 70 SER A N 1
ATOM 557 C CA . SER A 1 70 ? 0.781 -6.781 4.259 1.00 86.38 70 SER A CA 1
ATOM 558 C C . SER A 1 70 ? -0.480 -6.547 3.438 1.00 86.38 70 SER A C 1
ATOM 560 O O . SER A 1 70 ? -1.095 -5.484 3.5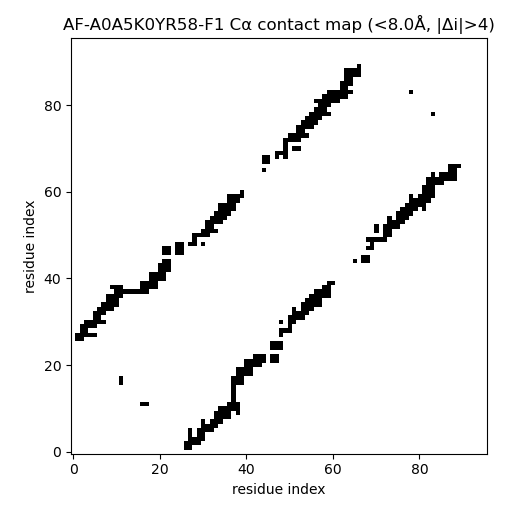10 1.00 86.38 70 SER A O 1
ATOM 562 N N . LEU A 1 71 ? -0.887 -7.577 2.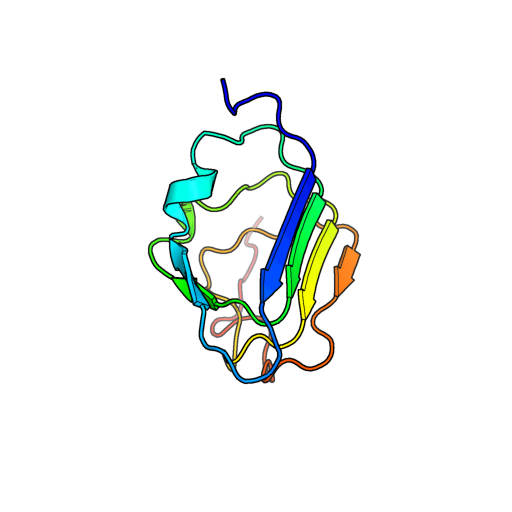693 1.00 88.62 71 LEU A N 1
ATOM 563 C CA . LEU A 1 71 ? -2.139 -7.618 1.933 1.00 88.62 71 LEU A CA 1
ATOM 564 C C . LEU A 1 71 ? -3.172 -8.569 2.559 1.00 88.62 71 LEU A C 1
ATOM 566 O O . LEU A 1 71 ? -4.135 -8.948 1.905 1.00 88.62 71 LEU A O 1
ATOM 570 N N . GLU A 1 72 ? -3.013 -8.945 3.834 1.00 89.06 72 GLU A N 1
ATOM 571 C CA . GLU A 1 72 ? -3.880 -9.931 4.509 1.00 89.06 72 GLU A CA 1
ATOM 572 C C . GLU A 1 72 ? -5.368 -9.528 4.512 1.00 89.06 72 GLU A C 1
ATOM 574 O O . GLU A 1 72 ? -6.256 -10.376 4.486 1.00 89.06 72 GLU A O 1
ATOM 579 N N . LYS A 1 73 ? -5.655 -8.220 4.563 1.00 94.31 73 LYS A N 1
ATOM 580 C CA . LYS A 1 73 ? -7.025 -7.680 4.538 1.00 94.31 73 LYS A CA 1
ATOM 581 C C . LYS A 1 73 ? -7.458 -7.180 3.159 1.00 94.31 73 LYS A C 1
ATOM 583 O O . LYS A 1 73 ? -8.590 -6.704 3.042 1.00 94.31 73 LYS A O 1
ATOM 588 N N . ALA A 1 74 ? -6.592 -7.272 2.149 1.00 94.56 74 ALA A N 1
ATOM 589 C CA . ALA A 1 74 ? -6.893 -6.795 0.810 1.00 94.56 74 ALA A CA 1
ATOM 590 C C . ALA A 1 74 ? -7.954 -7.691 0.158 1.00 94.56 74 ALA A C 1
ATOM 592 O O . ALA A 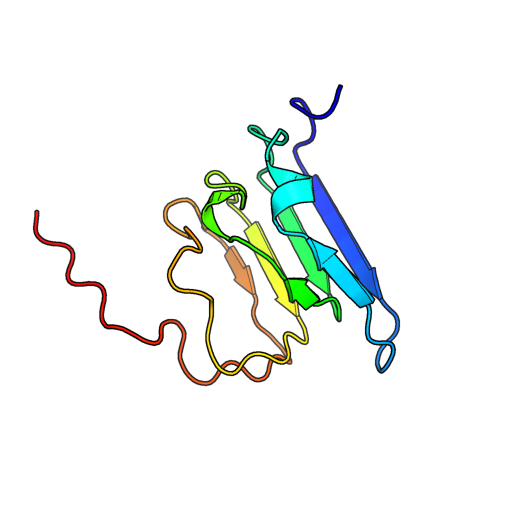1 74 ? -7.820 -8.910 0.100 1.00 94.56 74 ALA A O 1
ATOM 593 N N . VAL A 1 75 ? -9.022 -7.064 -0.326 1.00 96.75 75 VAL A N 1
ATOM 594 C CA . VAL A 1 75 ? -10.090 -7.688 -1.119 1.00 96.75 75 VAL A CA 1
ATOM 595 C C . VAL A 1 75 ? -9.945 -7.297 -2.588 1.00 9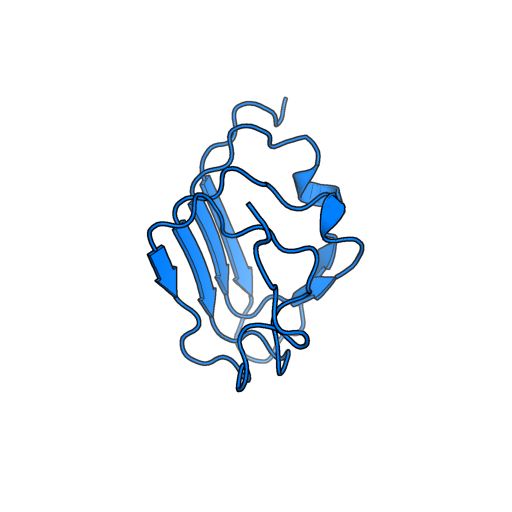6.75 75 VAL A C 1
ATOM 597 O O . VAL A 1 75 ? -10.270 -8.084 -3.471 1.00 96.75 75 VAL A O 1
ATOM 600 N N . ILE A 1 76 ? -9.438 -6.088 -2.850 1.00 96.81 76 ILE A N 1
ATOM 601 C CA . ILE A 1 76 ? -9.144 -5.585 -4.191 1.00 96.81 76 ILE A CA 1
ATOM 602 C C . ILE A 1 76 ? -7.661 -5.229 -4.258 1.00 96.81 76 ILE A C 1
ATOM 604 O O . ILE A 1 76 ? -7.163 -4.460 -3.430 1.00 96.81 76 ILE A O 1
ATOM 608 N N . LEU A 1 77 ? -6.990 -5.788 -5.264 1.00 95.31 77 LEU A N 1
ATOM 609 C CA . LEU A 1 77 ? -5.611 -5.496 -5.629 1.00 95.31 77 LEU A CA 1
ATOM 610 C C . LEU A 1 77 ? -5.567 -5.197 -7.131 1.00 95.31 77 LEU A C 1
ATOM 612 O O . LEU A 1 77 ? -5.729 -6.104 -7.944 1.00 95.31 77 LEU A O 1
ATOM 616 N N . ASP A 1 78 ? -5.370 -3.930 -7.488 1.00 95.62 78 ASP A N 1
ATOM 617 C CA . ASP A 1 78 ? -5.214 -3.492 -8.878 1.00 95.62 78 ASP A CA 1
ATOM 618 C C . ASP A 1 78 ? -3.777 -3.008 -9.100 1.00 95.62 78 ASP A C 1
ATOM 620 O O . ASP A 1 78 ? -3.389 -1.937 -8.636 1.00 95.62 78 ASP A O 1
ATOM 624 N N . LEU A 1 79 ? -2.989 -3.822 -9.803 1.00 94.44 79 LEU A N 1
ATOM 625 C CA . LEU A 1 79 ? -1.593 -3.547 -10.166 1.00 94.44 79 LEU A CA 1
ATOM 626 C C . LEU A 1 79 ? -1.447 -3.226 -11.660 1.00 94.44 79 LEU A C 1
ATOM 628 O O . LEU A 1 79 ? -0.376 -3.405 -12.243 1.00 94.44 79 LEU A O 1
ATOM 632 N N . SER A 1 80 ? -2.529 -2.798 -12.314 1.00 93.31 80 SER A N 1
ATOM 633 C CA . SER A 1 80 ? -2.523 -2.541 -13.754 1.00 93.31 80 SER A CA 1
ATOM 634 C C . SER A 1 80 ? -1.464 -1.509 -14.143 1.00 93.31 80 SER A C 1
ATOM 636 O O . SER A 1 80 ? -1.185 -0.556 -13.413 1.00 93.31 80 SER A O 1
ATOM 638 N N . TYR A 1 81 ? -0.889 -1.674 -15.334 1.00 92.31 81 TYR A N 1
ATOM 639 C CA . TYR A 1 81 ? 0.150 -0.791 -15.880 1.00 92.31 81 TYR A CA 1
ATOM 640 C C . TYR A 1 81 ? 1.451 -0.728 -15.061 1.00 92.31 81 TYR A C 1
ATOM 642 O O . TYR A 1 81 ? 2.250 0.174 -15.293 1.00 92.31 81 TYR A O 1
ATOM 650 N N . SER A 1 82 ? 1.662 -1.641 -14.109 1.00 91.69 82 SER A N 1
ATOM 651 C CA . SER A 1 82 ? 2.918 -1.756 -13.359 1.00 91.69 82 SER A CA 1
ATOM 652 C C . SER A 1 82 ? 3.960 -2.615 -14.088 1.00 91.69 82 SER A C 1
ATOM 654 O O . SER A 1 82 ? 3.654 -3.289 -15.073 1.00 91.69 82 SER A O 1
ATOM 656 N N . MET A 1 83 ? 5.194 -2.592 -13.582 1.00 92.00 83 MET A N 1
ATOM 657 C CA . MET A 1 83 ? 6.289 -3.482 -13.983 1.00 92.00 83 MET A CA 1
ATOM 658 C C . MET A 1 83 ? 6.330 -4.782 -13.164 1.00 92.00 83 MET A C 1
ATOM 660 O O . MET A 1 83 ? 7.265 -5.569 -13.309 1.00 92.00 83 MET A O 1
ATOM 664 N N . ILE A 1 84 ? 5.327 -5.024 -12.314 1.00 92.38 84 ILE A N 1
ATOM 665 C CA . ILE A 1 84 ? 5.303 -6.175 -11.414 1.00 92.38 84 ILE A CA 1
ATOM 666 C C . ILE A 1 84 ? 5.181 -7.459 -12.234 1.00 92.38 84 ILE A C 1
ATOM 668 O O . ILE A 1 84 ? 4.156 -7.721 -12.863 1.00 92.38 84 ILE A O 1
ATOM 672 N N . SER A 1 85 ? 6.234 -8.272 -12.198 1.00 91.94 85 SER A N 1
ATOM 673 C CA . SER A 1 85 ? 6.287 -9.583 -12.851 1.00 91.94 85 SER A CA 1
ATOM 674 C C . SER A 1 85 ? 6.126 -10.732 -11.854 1.00 91.94 85 SER A C 1
ATOM 676 O O . SER A 1 85 ? 5.661 -11.811 -12.222 1.00 91.94 85 SER A O 1
ATOM 678 N N . GLN A 1 86 ? 6.448 -10.495 -10.578 1.00 88.88 86 GLN A N 1
ATOM 679 C CA . GLN A 1 86 ? 6.233 -11.426 -9.472 1.00 88.88 86 GLN A CA 1
ATOM 680 C C . GLN A 1 86 ? 5.654 -10.675 -8.278 1.00 88.88 86 GLN A C 1
ATOM 682 O O . GLN A 1 86 ? 6.132 -9.605 -7.927 1.00 88.88 86 GLN A O 1
ATOM 687 N N . VAL A 1 87 ? 4.632 -11.228 -7.622 1.00 84.06 87 VAL A N 1
ATOM 688 C CA . VAL A 1 87 ? 3.984 -10.526 -6.501 1.00 84.06 87 VAL A CA 1
ATOM 689 C C . VAL A 1 87 ? 4.943 -10.379 -5.315 1.00 84.06 87 VAL A C 1
ATOM 691 O O . VAL A 1 87 ? 5.077 -9.281 -4.795 1.00 84.06 87 VAL A O 1
ATOM 694 N N . TRP A 1 88 ? 5.644 -11.448 -4.931 1.00 84.25 88 TRP A N 1
ATOM 695 C CA . TRP A 1 88 ? 6.632 -11.450 -3.845 1.00 84.25 88 TRP A CA 1
ATOM 696 C C . TRP A 1 88 ? 7.942 -12.070 -4.326 1.00 84.25 88 TRP A C 1
ATOM 698 O O . TRP A 1 88 ? 7.912 -13.006 -5.127 1.00 84.25 88 TRP A O 1
ATOM 708 N N . THR A 1 89 ? 9.073 -11.588 -3.808 1.00 77.75 89 THR A N 1
ATOM 709 C CA . THR A 1 89 ? 10.420 -12.110 -4.113 1.00 77.75 89 THR A CA 1
ATOM 710 C C . THR A 1 89 ? 10.711 -13.438 -3.428 1.00 77.75 89 THR A C 1
ATOM 712 O O . THR A 1 89 ? 11.491 -14.250 -3.931 1.00 77.75 89 THR A O 1
ATOM 715 N N . HIS A 1 90 ? 10.064 -13.691 -2.291 1.00 75.31 90 HIS A N 1
ATOM 716 C CA . HIS A 1 90 ? 10.212 -14.928 -1.539 1.00 75.31 90 HIS A CA 1
ATOM 717 C C . HIS A 1 90 ? 8.866 -15.627 -1.345 1.00 75.31 90 HIS A C 1
ATOM 719 O O . HIS A 1 90 ? 7.842 -15.008 -1.051 1.00 75.31 90 HIS A O 1
ATOM 725 N N . VAL A 1 91 ? 8.866 -16.956 -1.483 1.00 69.38 91 VAL A N 1
ATOM 726 C CA . VAL A 1 91 ? 7.683 -17.773 -1.195 1.00 69.38 91 VAL A CA 1
ATOM 727 C C . VAL A 1 91 ? 7.399 -17.695 0.303 1.00 69.38 91 VAL A C 1
ATOM 729 O O . VAL A 1 91 ? 8.134 -18.245 1.123 1.00 69.38 91 VAL A O 1
ATOM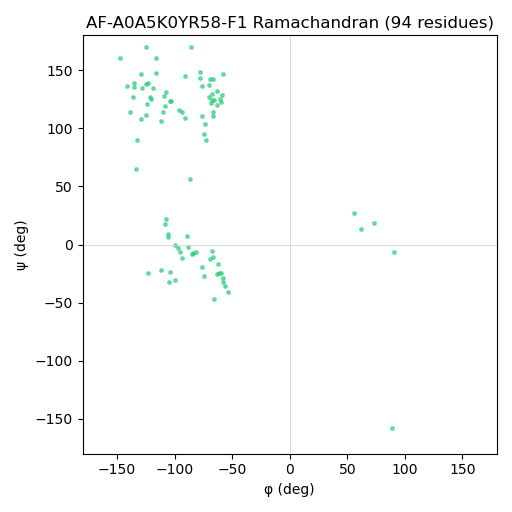 732 N N . ARG A 1 92 ? 6.303 -17.028 0.668 1.00 64.44 92 ARG A N 1
ATOM 733 C CA . ARG A 1 92 ? 5.787 -17.025 2.038 1.00 64.44 92 ARG A CA 1
ATOM 734 C C . ARG A 1 92 ? 5.124 -18.368 2.331 1.00 64.44 92 ARG A C 1
ATOM 736 O O . ARG A 1 92 ? 3.954 -18.576 2.014 1.00 64.44 92 ARG A O 1
ATOM 743 N N . LEU A 1 93 ? 5.869 -19.291 2.934 1.00 59.66 93 LEU A N 1
ATOM 744 C CA . LEU A 1 93 ? 5.286 -20.496 3.517 1.00 59.66 93 LEU A CA 1
ATOM 745 C C . LEU A 1 93 ? 4.558 -20.095 4.804 1.00 59.66 93 LEU A C 1
ATOM 747 O O . LEU A 1 93 ? 5.186 -19.823 5.823 1.00 59.66 93 LEU A O 1
ATOM 751 N N . HIS A 1 94 ? 3.227 -20.033 4.759 1.00 55.34 94 HIS A N 1
ATOM 752 C CA . HIS A 1 94 ? 2.422 -19.928 5.973 1.00 55.34 94 HIS A CA 1
ATOM 753 C C . HIS A 1 94 ? 2.444 -21.279 6.695 1.00 55.34 94 HIS A C 1
ATOM 755 O O . HIS A 1 94 ? 1.611 -22.150 6.441 1.00 55.34 94 HIS A O 1
ATOM 761 N N . THR A 1 95 ? 3.413 -21.470 7.587 1.00 42.72 95 THR A N 1
ATOM 762 C CA . THR A 1 95 ? 3.321 -22.498 8.624 1.00 42.72 95 THR A CA 1
ATOM 763 C C . THR A 1 95 ? 2.212 -22.099 9.600 1.00 42.72 95 THR A C 1
ATOM 765 O O . THR A 1 95 ? 2.185 -20.968 10.086 1.00 42.72 95 THR A O 1
ATOM 768 N N . LYS A 1 96 ? 1.252 -23.009 9.789 1.00 43.88 96 LYS A N 1
ATOM 769 C CA . LYS A 1 96 ? 0.134 -22.871 10.731 1.00 43.88 96 LYS A CA 1
ATOM 770 C C . LYS A 1 96 ? 0.595 -22.979 12.177 1.00 43.88 96 LYS A C 1
ATOM 772 O O . LYS A 1 96 ? 1.554 -23.744 12.417 1.00 43.88 96 LYS A O 1
#

pLDDT: mean 89.1, std 10.67, range [42.72, 97.94]

InterPro domains:
  IPR032675 Leucine-rich repeat domain superfamily [G3DSA:3.80.10.10] (3-94)